Protein AF-A0A820EVM4-F1 (afdb_monomer_lite)

Sequence (160 aa):
SERPLLLQNISTSKRHYISSRLSDELIILIDCIIGISLFACIFFLIYHFRNEKSLQQTLLATRILTTRGVSNLKNNQLYRSDIDPKIKKLLIEDNCHHFQTEGTISTIISSYYDDQCEFSRENLAVGHLIGKGAFGFVYQGVAMGFNSKEKVTTVAIKTV

Foldseek 3Di:
DPPPPVVVVVVVVVVVVVVVVVVVVVVVVVVVVVVVVVVVVVVVVVVVVVVVVVVVVVVVVVVVCCVVVVVVVVPPPDDDDDDDVVVVVVVPPPPDDDDPDPPPVVVVVVVPDDPVPDADCVQKAWAAWDDADPQATKTWIWGAPPDPVDRIDIDIDGDD

Secondary structure (DSSP, 8-state):
--HHHHHHHHHHHHHHHHHHHHHHHHHHHHHHHHHHHHHHHHHHHHHHHHHHHHHHHHHHHHHHHHHHHHHHHTS-S---S---HHHHHHHHHTS-SS---HHHHHHHHHHT--GGG---GGGEEEEEEEEEETTEEEEEEEEEEEETTEEEEEEEEEE-

InterPro domains:
  IPR011009 Protein kinase-like domain superfamily [SSF56112] (101-160)
  IPR017441 Protein kinase, ATP binding site [PS00107] (130-158)

Structure (mmCIF, N/CA/C/O backbone):
data_AF-A0A820EVM4-F1
#
_entry.id   AF-A0A820EVM4-F1
#
loop_
_atom_site.group_PDB
_atom_site.id
_atom_site.type_symbol
_atom_site.label_atom_id
_atom_site.label_alt_id
_atom_site.label_comp_id
_atom_site.label_asym_id
_atom_site.label_entity_id
_atom_site.label_seq_id
_atom_site.pdbx_PDB_ins_code
_atom_site.Cartn_x
_atom_site.Cartn_y
_atom_site.Cartn_z
_atom_site.occupancy
_atom_site.B_iso_or_equiv
_atom_site.auth_seq_id
_atom_site.auth_comp_id
_atom_site.auth_asym_id
_atom_site.auth_atom_id
_atom_site.pdbx_PDB_model_num
ATOM 1 N N . SER A 1 1 ? 30.226 5.193 -83.219 1.00 58.19 1 SER A N 1
ATOM 2 C CA . SER A 1 1 ? 29.084 5.798 -82.506 1.00 58.19 1 SER A CA 1
ATOM 3 C C . SER A 1 1 ? 28.745 4.932 -81.293 1.00 58.19 1 SER A C 1
ATOM 5 O O . SER A 1 1 ? 27.780 4.190 -81.332 1.00 58.19 1 SER A O 1
ATOM 7 N N . GLU A 1 2 ? 29.581 4.943 -80.244 1.00 55.72 2 GLU A N 1
ATOM 8 C CA . GLU A 1 2 ? 29.465 3.986 -79.112 1.00 55.72 2 GLU A CA 1
ATOM 9 C C . GLU A 1 2 ? 29.545 4.640 -77.718 1.00 55.72 2 GLU A C 1
ATOM 11 O O . GLU A 1 2 ? 29.462 3.968 -76.695 1.00 55.72 2 GLU A O 1
ATOM 16 N N . ARG A 1 3 ? 29.640 5.975 -77.636 1.00 58.78 3 ARG A N 1
ATOM 17 C CA . ARG A 1 3 ? 29.747 6.681 -76.346 1.00 58.78 3 ARG A CA 1
ATOM 18 C C . ARG A 1 3 ? 28.484 6.728 -75.452 1.00 58.78 3 ARG A C 1
ATOM 20 O O . ARG A 1 3 ? 28.683 6.969 -74.263 1.00 58.78 3 ARG A O 1
ATOM 27 N N . PRO A 1 4 ? 27.227 6.508 -75.901 1.00 59.59 4 PRO A N 1
ATOM 28 C CA . PRO A 1 4 ? 26.080 6.646 -74.993 1.00 59.59 4 PRO A CA 1
ATOM 29 C C . PRO A 1 4 ? 25.854 5.441 -74.058 1.00 59.59 4 PRO A C 1
ATOM 31 O O . PRO A 1 4 ? 25.251 5.611 -73.001 1.00 59.59 4 PRO A O 1
ATOM 34 N N . LEU A 1 5 ? 26.371 4.247 -74.377 1.00 57.66 5 LEU A N 1
ATOM 35 C CA . LEU A 1 5 ? 26.103 3.032 -73.587 1.00 57.66 5 LEU A CA 1
ATOM 36 C C . LEU A 1 5 ? 26.920 2.942 -72.284 1.00 57.66 5 LEU A C 1
ATOM 38 O O . LEU A 1 5 ? 26.437 2.410 -71.285 1.00 57.66 5 LEU A O 1
ATOM 42 N N . LEU A 1 6 ? 28.130 3.512 -72.243 1.00 58.38 6 LEU A N 1
ATOM 43 C CA . LEU A 1 6 ? 28.982 3.463 -71.045 1.00 58.38 6 LEU A CA 1
ATOM 44 C C . LEU A 1 6 ? 28.451 4.331 -69.894 1.00 58.38 6 LEU A C 1
ATOM 46 O O . LEU A 1 6 ? 28.531 3.931 -68.734 1.00 58.38 6 LEU A O 1
ATOM 50 N N . LEU A 1 7 ? 27.858 5.491 -70.193 1.00 59.50 7 LEU A N 1
ATOM 51 C CA . LEU A 1 7 ? 27.308 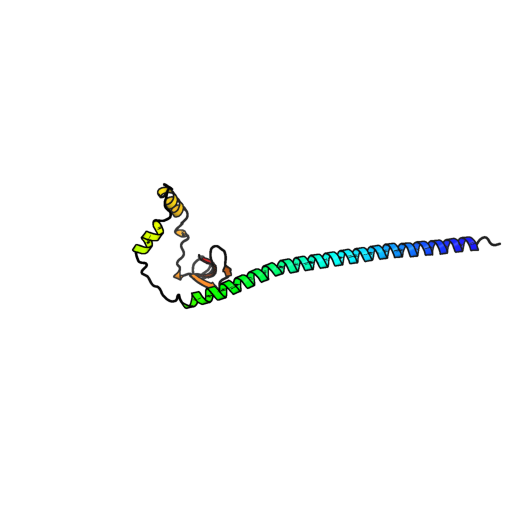6.380 -69.161 1.00 59.50 7 LEU A CA 1
ATOM 52 C C . LEU A 1 7 ? 26.042 5.807 -68.509 1.00 59.50 7 LEU A C 1
ATOM 54 O O . LEU A 1 7 ? 25.814 6.016 -67.315 1.00 59.50 7 LEU A O 1
ATOM 58 N N . GLN A 1 8 ? 25.251 5.035 -69.258 1.00 61.38 8 GLN A N 1
ATOM 59 C CA . GLN A 1 8 ? 24.043 4.401 -68.732 1.00 61.38 8 GLN A CA 1
ATOM 60 C C . GLN A 1 8 ? 24.376 3.273 -67.739 1.00 61.38 8 GLN A C 1
ATOM 62 O O . GLN A 1 8 ? 23.743 3.187 -66.686 1.00 61.38 8 GLN A O 1
ATOM 67 N N . ASN A 1 9 ? 25.430 2.491 -67.998 1.00 61.31 9 ASN A N 1
ATOM 68 C CA . ASN A 1 9 ? 25.872 1.407 -67.108 1.00 61.31 9 ASN A CA 1
ATOM 69 C C . ASN A 1 9 ? 26.503 1.903 -65.793 1.00 61.31 9 ASN A C 1
ATOM 71 O O . ASN A 1 9 ? 26.368 1.262 -64.751 1.00 61.31 9 ASN A O 1
ATOM 75 N N . ILE A 1 10 ? 27.147 3.074 -65.796 1.00 64.50 10 ILE A N 1
ATOM 76 C CA . ILE A 1 10 ? 27.703 3.670 -64.568 1.00 64.50 10 ILE A CA 1
ATOM 77 C C . ILE A 1 10 ? 26.575 4.188 -63.656 1.00 64.50 10 ILE A C 1
ATOM 79 O O . ILE A 1 10 ? 26.655 4.077 -62.430 1.00 64.50 10 ILE A O 1
ATOM 83 N N . SER A 1 11 ? 25.491 4.712 -64.242 1.00 65.62 11 SER A N 1
ATOM 84 C CA . SER A 1 11 ? 24.327 5.203 -63.492 1.00 65.62 11 SER A CA 1
ATOM 85 C C . SER A 1 11 ? 23.582 4.079 -62.764 1.00 65.62 11 SER A C 1
ATOM 87 O O . SER A 1 11 ? 23.204 4.238 -61.600 1.00 65.62 11 SER A O 1
ATOM 89 N N . THR A 1 12 ? 23.401 2.928 -63.417 1.00 69.25 12 THR A N 1
ATOM 90 C CA . THR A 1 12 ? 22.705 1.774 -62.830 1.00 69.25 12 THR A CA 1
ATOM 91 C C . THR A 1 12 ? 23.538 1.102 -61.740 1.00 69.25 12 THR A C 1
ATOM 93 O O . THR A 1 12 ? 23.005 0.812 -60.669 1.00 69.25 12 THR A O 1
ATOM 96 N N . SER A 1 13 ? 24.852 0.956 -61.942 1.00 68.56 13 SER A N 1
ATOM 97 C CA . SER A 1 13 ? 25.765 0.397 -60.933 1.00 68.56 13 SER A CA 1
ATOM 98 C C . SER A 1 13 ? 25.804 1.238 -59.647 1.00 68.56 13 SER A C 1
ATOM 100 O O . SER A 1 13 ? 25.700 0.703 -58.541 1.00 68.56 13 SER A O 1
ATOM 102 N N . LYS A 1 14 ? 25.846 2.573 -59.771 1.00 69.06 14 LYS A N 1
ATOM 103 C CA . LYS A 1 14 ? 25.887 3.474 -58.609 1.00 69.06 14 LYS A CA 1
ATOM 104 C C . LYS A 1 14 ? 24.586 3.455 -57.799 1.00 69.06 14 LYS A C 1
ATOM 106 O O . LYS A 1 14 ? 24.641 3.519 -56.574 1.00 69.06 14 LYS A O 1
ATOM 111 N N . ARG A 1 15 ? 23.422 3.318 -58.450 1.00 65.94 15 ARG A N 1
ATOM 112 C CA . ARG A 1 15 ? 22.138 3.144 -57.740 1.00 65.94 15 ARG A CA 1
ATOM 113 C C . ARG A 1 15 ? 22.070 1.814 -56.999 1.00 65.94 15 ARG A C 1
ATOM 115 O O . ARG A 1 15 ? 21.591 1.787 -55.870 1.00 65.94 15 ARG A O 1
ATOM 122 N N . HIS A 1 16 ? 22.583 0.743 -57.602 1.00 66.75 16 HIS A N 1
ATOM 123 C CA . HIS A 1 16 ? 22.562 -0.578 -56.980 1.00 66.75 16 HIS A CA 1
ATOM 124 C C . HIS A 1 16 ? 23.426 -0.632 -55.710 1.00 66.75 16 HIS A C 1
ATOM 126 O O . HIS A 1 16 ? 23.007 -1.218 -54.716 1.00 66.75 16 HIS A O 1
ATOM 132 N N . TYR A 1 17 ? 24.577 0.053 -55.715 1.00 70.38 17 TYR A N 1
ATOM 133 C CA . TYR A 1 17 ? 25.470 0.164 -54.556 1.00 70.38 17 TYR A CA 1
ATOM 134 C C . TYR A 1 17 ? 24.891 1.019 -53.415 1.00 70.38 17 TYR A C 1
ATOM 136 O O . TYR A 1 17 ? 25.050 0.696 -52.240 1.00 70.38 17 TYR A O 1
ATOM 144 N N . ILE A 1 18 ? 24.196 2.114 -53.742 1.00 71.88 18 ILE A N 1
ATOM 145 C CA . ILE A 1 18 ? 23.553 2.962 -52.724 1.00 71.88 18 ILE A CA 1
ATOM 146 C C . ILE A 1 18 ? 22.376 2.221 -52.078 1.00 71.88 18 ILE A C 1
ATOM 148 O O . ILE A 1 18 ? 22.205 2.298 -50.865 1.00 71.88 18 ILE A O 1
ATOM 152 N N . SER A 1 19 ? 21.605 1.464 -52.865 1.00 72.19 19 SER A N 1
ATOM 153 C CA . SER A 1 19 ? 20.476 0.684 -52.351 1.00 72.19 19 SER A CA 1
ATOM 154 C C . SER A 1 19 ? 20.912 -0.424 -51.393 1.00 72.19 19 SER A C 1
ATOM 156 O O . SER A 1 19 ? 20.253 -0.617 -50.377 1.00 72.19 19 SER A O 1
ATOM 158 N N . SER A 1 20 ? 22.008 -1.134 -51.687 1.00 75.81 20 SER A N 1
ATOM 159 C CA . SER A 1 20 ? 22.518 -2.195 -50.807 1.00 75.81 20 SER A CA 1
ATOM 160 C C . SER A 1 20 ? 23.133 -1.638 -49.523 1.00 75.81 20 SER A C 1
ATOM 162 O O . SER A 1 20 ? 22.979 -2.211 -48.455 1.00 75.81 20 SER A O 1
ATOM 164 N N . ARG A 1 21 ? 23.784 -0.473 -49.591 1.00 80.50 21 ARG A N 1
ATOM 165 C CA . ARG A 1 21 ? 24.348 0.152 -48.390 1.00 80.50 21 ARG A CA 1
ATOM 166 C C . ARG A 1 21 ? 23.267 0.690 -47.448 1.00 80.50 21 ARG A C 1
ATOM 168 O O . ARG A 1 21 ? 23.451 0.669 -46.238 1.00 80.50 21 ARG A O 1
ATOM 175 N N . LEU A 1 22 ? 22.139 1.155 -47.994 1.00 79.44 22 LEU A N 1
ATOM 176 C CA . LEU A 1 22 ? 21.017 1.631 -47.183 1.00 79.44 22 LEU A CA 1
ATOM 177 C C . LEU A 1 22 ? 20.313 0.486 -46.436 1.00 79.44 22 LEU A C 1
ATOM 179 O O . LEU A 1 22 ? 19.812 0.706 -45.336 1.00 79.44 22 LEU A O 1
ATOM 183 N N . SER A 1 23 ? 20.272 -0.722 -47.015 1.00 86.88 23 SER A N 1
ATOM 184 C CA . SER A 1 23 ? 19.684 -1.888 -46.346 1.00 86.88 23 SER A CA 1
ATOM 185 C C . SER A 1 23 ? 20.519 -2.362 -45.162 1.00 86.88 23 SER A C 1
ATOM 187 O O . SER A 1 23 ? 19.942 -2.721 -44.141 1.00 86.88 23 SER A O 1
ATOM 189 N N . ASP A 1 24 ? 21.847 -2.306 -45.254 1.00 89.81 24 ASP A N 1
ATOM 190 C CA . ASP A 1 24 ? 22.727 -2.799 -44.186 1.00 89.81 24 ASP A CA 1
ATOM 191 C C . ASP A 1 24 ? 22.642 -1.919 -42.926 1.00 89.81 24 ASP A C 1
ATOM 193 O O . ASP A 1 24 ? 22.486 -2.428 -41.818 1.00 89.81 24 ASP A O 1
ATOM 197 N N . GLU A 1 25 ? 22.643 -0.592 -43.090 1.00 92.75 25 GLU A N 1
ATOM 198 C CA . GLU A 1 25 ? 22.471 0.359 -41.978 1.00 92.75 25 GLU A CA 1
ATOM 199 C C . GLU A 1 25 ? 21.089 0.220 -41.313 1.00 92.75 25 GLU A C 1
ATOM 201 O O . GLU A 1 25 ? 20.956 0.328 -40.092 1.00 92.75 25 GLU A O 1
ATOM 206 N N . LEU A 1 26 ? 20.048 -0.062 -42.107 1.00 92.94 26 LEU A N 1
ATOM 207 C CA . LEU A 1 26 ? 18.698 -0.292 -41.592 1.00 92.94 26 LEU A CA 1
ATOM 208 C C . LEU A 1 26 ? 18.625 -1.585 -40.769 1.00 92.94 26 LEU A C 1
ATOM 210 O O . LEU A 1 26 ? 17.991 -1.596 -39.715 1.00 92.94 26 LEU A O 1
ATOM 214 N N . ILE A 1 27 ? 19.279 -2.656 -41.228 1.00 93.75 27 ILE A N 1
ATOM 215 C CA . ILE A 1 27 ? 19.343 -3.932 -40.503 1.00 93.75 27 ILE A CA 1
ATOM 216 C C . ILE A 1 27 ? 20.035 -3.729 -39.152 1.00 93.75 27 ILE A C 1
ATOM 218 O O . ILE A 1 27 ? 19.481 -4.114 -38.124 1.00 93.75 27 ILE A O 1
ATOM 222 N N . ILE A 1 28 ? 21.175 -3.028 -39.130 1.00 95.38 28 ILE A N 1
ATOM 223 C CA . ILE A 1 28 ? 21.899 -2.717 -37.888 1.00 95.38 28 ILE A CA 1
ATOM 224 C C . ILE A 1 28 ? 21.015 -1.919 -36.918 1.00 95.38 28 ILE A C 1
ATOM 226 O O . ILE A 1 28 ? 20.983 -2.208 -35.719 1.00 95.38 28 ILE A O 1
ATOM 230 N N . LEU A 1 29 ? 20.268 -0.929 -37.417 1.00 96.00 29 LEU A N 1
ATOM 231 C CA . LEU A 1 29 ? 19.360 -0.131 -36.591 1.00 96.00 29 LEU A CA 1
ATOM 232 C C . LEU A 1 29 ? 18.225 -0.976 -35.992 1.00 96.00 29 LEU A C 1
ATOM 234 O O . LEU A 1 29 ? 17.912 -0.830 -34.808 1.00 96.00 29 LEU A O 1
ATOM 238 N N . ILE A 1 30 ? 17.619 -1.860 -36.788 1.00 96.00 30 ILE A N 1
ATOM 239 C CA . ILE A 1 30 ? 16.553 -2.764 -36.333 1.00 96.00 30 ILE A CA 1
ATOM 240 C C . ILE A 1 30 ? 17.085 -3.698 -35.242 1.00 96.00 30 ILE A C 1
ATOM 242 O O . ILE A 1 30 ? 16.460 -3.812 -34.185 1.00 96.00 30 ILE A O 1
ATOM 246 N N . ASP A 1 31 ? 18.263 -4.286 -35.445 1.00 96.44 31 ASP A N 1
ATOM 247 C CA . ASP A 1 31 ? 18.898 -5.164 -34.459 1.00 96.44 31 ASP A CA 1
ATOM 248 C C . ASP A 1 31 ? 19.204 -4.422 -33.148 1.00 96.44 31 ASP A C 1
ATOM 250 O O . ASP A 1 31 ? 18.985 -4.960 -32.058 1.00 96.44 31 ASP A O 1
ATOM 254 N N . CYS A 1 32 ? 19.612 -3.149 -33.220 1.00 97.88 32 CYS A N 1
ATOM 255 C CA . CYS A 1 32 ? 19.816 -2.312 -32.035 1.00 97.88 32 CYS A CA 1
ATOM 256 C C . CYS A 1 32 ? 18.511 -2.062 -31.265 1.00 97.88 32 CYS A C 1
ATOM 258 O O . CYS A 1 32 ? 18.486 -2.163 -30.037 1.00 97.88 32 CYS A O 1
ATOM 260 N N . ILE A 1 33 ? 17.414 -1.761 -31.966 1.00 97.38 33 ILE A N 1
ATOM 261 C CA . ILE A 1 33 ? 16.104 -1.519 -31.341 1.00 97.38 33 ILE A CA 1
ATOM 262 C C . ILE A 1 33 ? 15.582 -2.791 -30.665 1.00 97.38 33 ILE A C 1
ATOM 264 O O . ILE A 1 33 ? 15.092 -2.733 -29.531 1.00 97.38 33 ILE A O 1
ATOM 268 N N . ILE A 1 34 ? 15.716 -3.943 -31.329 1.00 97.62 34 ILE A N 1
ATOM 269 C CA . ILE A 1 34 ? 15.334 -5.245 -30.770 1.00 97.62 34 ILE A CA 1
ATOM 270 C C . ILE A 1 34 ? 16.185 -5.550 -29.533 1.00 97.62 34 ILE A C 1
ATOM 272 O O . ILE A 1 34 ? 15.637 -5.911 -28.491 1.00 97.62 34 ILE A O 1
ATOM 276 N N . GLY A 1 35 ? 17.502 -5.333 -29.606 1.00 97.31 35 GLY A N 1
ATOM 277 C CA . GLY A 1 35 ? 18.418 -5.539 -28.484 1.00 97.31 35 GLY A CA 1
ATOM 278 C C . GLY A 1 35 ? 18.067 -4.693 -27.256 1.00 97.31 35 GLY A C 1
ATOM 279 O O . GLY A 1 35 ? 17.959 -5.226 -26.150 1.00 97.31 35 GLY A O 1
ATOM 280 N N . ILE A 1 36 ? 17.815 -3.393 -27.441 1.00 97.88 36 ILE A N 1
ATOM 281 C CA . ILE A 1 36 ? 17.420 -2.481 -26.352 1.00 97.88 36 ILE A CA 1
ATOM 282 C C . ILE A 1 36 ? 16.066 -2.892 -25.759 1.00 97.88 36 ILE A C 1
ATOM 284 O O . ILE A 1 36 ? 15.909 -2.909 -24.536 1.00 97.88 36 ILE A O 1
ATOM 288 N N . SER A 1 37 ? 15.104 -3.265 -26.606 1.00 97.62 37 SER A N 1
ATOM 289 C CA . SER A 1 37 ? 13.772 -3.692 -26.164 1.00 97.62 37 SER A CA 1
ATOM 290 C C . SER A 1 37 ? 13.840 -4.971 -25.326 1.00 97.62 37 SER A C 1
ATOM 292 O O . SER A 1 37 ? 13.255 -5.034 -24.245 1.00 97.62 37 SER A O 1
ATOM 294 N N . LEU A 1 38 ? 14.616 -5.968 -25.765 1.00 97.56 38 LEU A N 1
ATOM 295 C CA . LEU A 1 38 ? 14.838 -7.205 -25.010 1.00 97.56 38 LEU A CA 1
ATOM 296 C C . LEU A 1 38 ? 15.539 -6.938 -23.675 1.00 97.56 38 LEU A C 1
ATOM 298 O O . LEU A 1 38 ? 15.136 -7.488 -22.649 1.00 97.56 38 LEU A O 1
ATOM 302 N N . PHE A 1 39 ? 16.546 -6.062 -23.664 1.00 97.88 39 PHE A N 1
ATOM 303 C CA . PHE A 1 39 ? 17.245 -5.683 -22.439 1.00 97.88 39 PHE A CA 1
ATOM 304 C C . PHE A 1 39 ? 16.304 -5.009 -21.429 1.00 97.88 39 PHE A C 1
ATOM 306 O O . PHE A 1 39 ? 16.290 -5.378 -20.252 1.00 97.88 39 PHE A O 1
ATOM 313 N N . ALA A 1 40 ? 15.464 -4.077 -21.887 1.00 97.38 40 ALA A N 1
ATOM 314 C CA . ALA A 1 40 ? 14.463 -3.423 -21.051 1.00 97.38 40 ALA A CA 1
ATOM 315 C C . ALA A 1 40 ? 13.430 -4.423 -20.501 1.00 97.38 40 ALA A C 1
ATOM 317 O O . ALA A 1 40 ? 13.112 -4.380 -19.311 1.00 97.38 40 ALA A O 1
ATOM 318 N N . CYS A 1 41 ? 12.958 -5.368 -21.324 1.00 97.81 41 CYS A N 1
ATOM 319 C CA . CYS A 1 41 ? 12.062 -6.437 -20.881 1.00 97.81 41 CYS A CA 1
ATOM 320 C C . CYS A 1 41 ? 12.701 -7.310 -19.792 1.00 97.81 41 CYS A C 1
ATOM 322 O O . CYS A 1 41 ? 12.068 -7.564 -18.769 1.00 97.81 41 CYS A O 1
ATOM 324 N N . ILE A 1 42 ? 13.958 -7.730 -19.963 1.00 97.44 42 ILE A N 1
ATOM 325 C CA . ILE A 1 42 ? 14.681 -8.519 -18.952 1.00 97.44 42 ILE A CA 1
ATOM 326 C C . ILE A 1 42 ? 14.824 -7.724 -17.651 1.00 97.44 42 ILE A C 1
ATOM 328 O O . ILE A 1 42 ? 14.555 -8.257 -16.573 1.00 97.44 42 ILE A O 1
ATOM 332 N N . PHE A 1 43 ? 15.197 -6.444 -17.732 1.00 97.12 43 PHE A N 1
ATOM 333 C CA . PHE A 1 43 ? 15.317 -5.587 -16.553 1.00 97.12 43 PHE A CA 1
ATOM 334 C C . PHE A 1 43 ? 13.981 -5.444 -15.815 1.00 97.12 43 PHE A C 1
ATOM 336 O O . PHE A 1 43 ? 13.938 -5.570 -14.590 1.00 97.12 43 PHE A O 1
ATOM 343 N N . PHE A 1 44 ? 12.881 -5.252 -16.548 1.00 96.62 44 PHE A N 1
ATOM 344 C CA . PHE A 1 44 ? 11.539 -5.167 -15.977 1.00 96.62 44 PHE A CA 1
ATOM 345 C C . PHE A 1 44 ? 11.114 -6.477 -15.303 1.00 96.62 44 PHE A C 1
ATOM 347 O O . PHE A 1 44 ? 10.597 -6.451 -14.188 1.00 96.62 44 PHE A O 1
ATOM 354 N N . LEU A 1 45 ? 11.397 -7.628 -15.923 1.00 95.75 45 LEU A N 1
ATOM 355 C CA . LEU A 1 45 ? 11.137 -8.942 -15.327 1.00 95.75 45 LEU A CA 1
ATOM 356 C C . LEU A 1 45 ? 11.941 -9.150 -14.039 1.00 95.75 45 LEU A C 1
ATOM 358 O O . LEU A 1 45 ? 11.385 -9.597 -13.037 1.00 95.75 45 LEU A O 1
ATOM 362 N N . ILE A 1 46 ? 13.227 -8.783 -14.025 1.00 94.88 46 ILE A N 1
ATOM 363 C CA . ILE A 1 46 ? 14.064 -8.855 -12.818 1.00 94.88 46 ILE A CA 1
ATOM 364 C C . ILE A 1 46 ? 13.517 -7.924 -11.733 1.00 94.88 46 ILE A C 1
ATOM 366 O O . ILE A 1 46 ? 13.417 -8.330 -10.575 1.00 94.88 46 ILE A O 1
ATOM 370 N N . TYR A 1 47 ? 13.151 -6.691 -12.086 1.00 94.69 47 TYR A N 1
ATOM 371 C CA . TYR A 1 47 ? 12.575 -5.725 -11.154 1.00 94.69 47 TYR A CA 1
ATOM 372 C C . TYR A 1 47 ? 11.272 -6.251 -10.538 1.00 94.69 47 TYR A C 1
ATOM 374 O O . TYR A 1 47 ? 11.132 -6.269 -9.313 1.00 94.69 47 TYR A O 1
ATOM 382 N N . HIS A 1 48 ? 10.365 -6.769 -11.369 1.00 87.88 48 HIS A N 1
ATOM 383 C CA . HIS A 1 48 ? 9.109 -7.369 -10.926 1.00 87.88 48 HIS A CA 1
ATOM 384 C C . HIS A 1 48 ? 9.351 -8.570 -10.003 1.00 87.88 48 HIS A C 1
ATOM 386 O O . HIS A 1 48 ? 8.788 -8.648 -8.912 1.00 87.88 48 HIS A O 1
ATOM 392 N N . PHE A 1 49 ? 10.255 -9.473 -10.388 1.00 84.06 49 PHE A N 1
ATOM 393 C CA . PHE A 1 49 ? 10.571 -10.667 -9.604 1.00 84.06 49 PHE A CA 1
ATOM 394 C C . PHE A 1 49 ? 11.233 -10.334 -8.259 1.00 84.06 49 PHE A C 1
ATOM 396 O O . PHE A 1 49 ? 10.995 -11.002 -7.250 1.00 84.06 49 PHE A O 1
ATOM 403 N N . ARG A 1 50 ? 12.054 -9.277 -8.206 1.00 83.31 50 ARG A N 1
ATOM 404 C CA . ARG A 1 50 ? 12.609 -8.764 -6.944 1.00 83.31 50 ARG A CA 1
ATOM 405 C C . ARG A 1 50 ? 11.521 -8.177 -6.048 1.00 83.31 50 ARG A C 1
ATOM 407 O O . ARG A 1 50 ? 11.571 -8.408 -4.842 1.00 83.31 50 ARG A O 1
ATOM 414 N N . ASN A 1 51 ? 10.547 -7.473 -6.622 1.00 76.44 51 ASN A N 1
ATOM 415 C CA . ASN A 1 51 ? 9.432 -6.901 -5.871 1.00 76.44 51 ASN A CA 1
ATOM 416 C C . ASN A 1 51 ? 8.521 -7.995 -5.275 1.00 76.44 51 ASN A C 1
ATOM 418 O O . ASN A 1 51 ? 8.182 -7.946 -4.094 1.00 76.44 51 ASN A O 1
ATOM 422 N N . GLU A 1 52 ? 8.211 -9.052 -6.035 1.00 72.44 52 GLU A N 1
ATOM 423 C CA . GLU A 1 52 ? 7.390 -10.174 -5.546 1.00 72.44 52 GLU A CA 1
ATOM 424 C C . GLU A 1 52 ? 8.048 -10.977 -4.415 1.00 72.44 52 GLU A C 1
ATOM 426 O O . GLU A 1 52 ? 7.362 -11.442 -3.498 1.00 72.44 52 GLU A O 1
ATOM 431 N N . LYS A 1 53 ? 9.381 -11.113 -4.412 1.00 61.75 53 LYS A N 1
ATOM 432 C CA . LYS A 1 53 ? 10.092 -11.796 -3.316 1.00 61.75 53 LYS A CA 1
ATOM 433 C C . LYS A 1 53 ? 9.902 -11.105 -1.963 1.00 61.75 53 LYS A C 1
ATOM 435 O O . LYS A 1 53 ? 9.865 -11.798 -0.944 1.00 61.75 53 LYS A O 1
ATOM 440 N N . SER A 1 54 ? 9.699 -9.785 -1.941 1.00 56.66 54 SER A N 1
ATOM 441 C CA . SER A 1 54 ? 9.386 -9.057 -0.704 1.00 56.66 54 SER A CA 1
ATOM 442 C C . SER A 1 54 ? 7.994 -9.403 -0.154 1.00 56.66 54 SER A C 1
ATOM 444 O O . SER A 1 54 ? 7.772 -9.347 1.058 1.00 56.66 54 SER A O 1
ATOM 446 N N . LEU A 1 55 ? 7.062 -9.817 -1.018 1.00 52.72 55 LEU A N 1
ATOM 447 C CA . LEU A 1 55 ? 5.703 -10.198 -0.629 1.00 52.72 55 LEU A CA 1
ATOM 448 C C . LEU A 1 55 ? 5.651 -11.634 -0.074 1.00 52.72 55 LEU A C 1
ATOM 450 O O . LEU A 1 55 ? 4.994 -11.893 0.935 1.00 52.72 55 LEU A O 1
ATOM 454 N N . GLN A 1 56 ? 6.402 -12.562 -0.677 1.00 52.16 56 GLN A N 1
ATOM 455 C CA . GLN A 1 56 ? 6.451 -13.975 -0.264 1.00 52.16 56 GLN A CA 1
ATOM 456 C C . GLN A 1 56 ? 7.152 -14.181 1.093 1.00 52.16 56 GLN A C 1
ATOM 458 O O . GLN A 1 56 ? 6.688 -14.977 1.912 1.00 52.16 56 GLN A O 1
ATOM 463 N N . GLN A 1 57 ? 8.227 -13.433 1.381 1.00 53.78 57 GLN A N 1
ATOM 464 C CA . GLN A 1 57 ? 8.895 -13.489 2.692 1.00 53.78 57 GLN A CA 1
ATOM 465 C C . GLN A 1 57 ? 7.990 -12.959 3.817 1.00 53.78 57 GLN A C 1
ATOM 467 O O . GLN A 1 57 ? 7.936 -13.547 4.899 1.00 53.78 57 GLN A O 1
ATOM 472 N N . THR A 1 58 ? 7.194 -11.926 3.529 1.00 51.38 58 THR A N 1
ATOM 473 C CA . THR A 1 58 ? 6.183 -11.385 4.451 1.00 51.38 58 THR A CA 1
ATOM 474 C C . THR A 1 58 ? 5.046 -12.386 4.705 1.00 51.38 58 THR A C 1
ATOM 476 O O . THR A 1 58 ? 4.616 -12.560 5.845 1.00 51.38 58 THR A O 1
ATOM 479 N N . LEU A 1 59 ? 4.593 -13.119 3.682 1.00 53.47 59 LEU A N 1
ATOM 480 C CA . LEU A 1 59 ? 3.540 -14.141 3.799 1.00 53.47 59 LEU A CA 1
ATOM 481 C C . LEU A 1 59 ? 3.979 -15.392 4.580 1.00 53.47 59 LEU A C 1
ATOM 483 O O . LEU A 1 59 ? 3.206 -15.910 5.389 1.00 53.47 59 LEU A O 1
ATOM 487 N N . LEU A 1 60 ? 5.215 -15.867 4.392 1.00 52.34 60 LEU A N 1
ATOM 488 C CA . LEU A 1 60 ? 5.753 -17.011 5.143 1.00 52.34 60 LEU A CA 1
ATOM 489 C C . LEU A 1 60 ? 6.044 -16.660 6.609 1.00 52.34 60 LEU A C 1
ATOM 491 O O . LEU A 1 60 ? 5.698 -17.444 7.495 1.00 52.34 60 LEU A O 1
ATOM 495 N N . ALA A 1 61 ? 6.581 -15.466 6.885 1.00 53.16 61 ALA A N 1
ATOM 496 C CA . ALA A 1 61 ? 6.722 -14.965 8.254 1.00 53.16 61 ALA A CA 1
ATOM 497 C C . ALA A 1 61 ? 5.351 -14.806 8.939 1.00 53.16 61 ALA A C 1
ATOM 499 O O . ALA A 1 61 ? 5.180 -15.209 10.091 1.00 53.16 61 ALA A O 1
ATOM 500 N N . THR A 1 62 ? 4.342 -14.324 8.202 1.00 50.62 62 THR A N 1
ATOM 501 C CA . THR A 1 62 ? 2.955 -14.233 8.684 1.00 50.62 62 THR A CA 1
ATOM 502 C C . THR A 1 62 ? 2.382 -15.616 9.005 1.00 50.62 62 THR A C 1
ATOM 504 O O . THR A 1 62 ? 1.789 -15.783 10.067 1.00 50.62 62 THR A O 1
ATOM 507 N N . ARG A 1 63 ? 2.615 -16.642 8.170 1.00 41.69 63 ARG A N 1
ATOM 508 C CA . ARG A 1 63 ? 2.143 -18.014 8.441 1.00 41.69 63 ARG A CA 1
ATOM 509 C C . ARG A 1 63 ? 2.782 -18.635 9.687 1.00 41.69 63 ARG A C 1
ATOM 511 O O . ARG A 1 63 ? 2.055 -19.205 10.498 1.00 41.69 63 ARG A O 1
ATOM 518 N N . ILE A 1 64 ? 4.095 -18.482 9.878 1.00 50.94 64 ILE A N 1
ATOM 519 C CA . ILE A 1 64 ? 4.820 -19.016 11.049 1.00 50.94 64 ILE A CA 1
ATOM 520 C C . ILE A 1 64 ? 4.397 -18.303 12.347 1.00 50.94 64 ILE A C 1
ATOM 522 O O . ILE A 1 64 ? 4.261 -18.946 13.390 1.00 50.94 64 ILE A O 1
ATOM 526 N N . LEU A 1 65 ? 4.122 -16.993 12.292 1.00 47.31 65 LEU A N 1
ATOM 527 C CA . LEU A 1 65 ? 3.592 -16.239 13.434 1.00 47.31 65 LEU A CA 1
ATOM 528 C C . LEU A 1 65 ? 2.122 -16.570 13.721 1.00 47.31 65 LEU A C 1
ATOM 530 O O . LEU A 1 65 ? 1.736 -16.630 14.885 1.00 47.31 65 LEU A O 1
ATOM 534 N N . THR A 1 66 ? 1.303 -16.855 12.702 1.00 46.09 66 THR A N 1
ATOM 535 C CA . THR A 1 66 ? -0.087 -17.286 12.923 1.00 46.09 66 THR A CA 1
ATOM 536 C C . THR A 1 66 ? -0.186 -18.692 13.506 1.00 46.09 66 THR A C 1
ATOM 538 O O . THR A 1 66 ? -1.007 -18.900 14.388 1.00 46.09 66 THR A O 1
ATOM 541 N N . THR A 1 67 ? 0.652 -19.657 13.117 1.00 42.81 67 THR A N 1
ATOM 542 C CA . THR A 1 67 ? 0.577 -21.007 13.706 1.00 42.81 67 THR A CA 1
ATOM 543 C C . THR A 1 67 ? 1.119 -21.055 15.135 1.00 42.81 67 THR A C 1
ATOM 545 O O . THR A 1 67 ? 0.523 -21.735 15.965 1.00 42.81 67 THR A O 1
ATOM 548 N N . ARG A 1 68 ? 2.160 -20.273 15.469 1.00 40.09 68 ARG A N 1
ATOM 549 C CA . ARG A 1 68 ? 2.622 -20.111 16.865 1.00 40.09 68 ARG A CA 1
ATOM 550 C C . ARG A 1 68 ? 1.708 -19.216 17.715 1.00 40.09 68 ARG A C 1
ATOM 552 O O . ARG A 1 68 ? 1.578 -19.447 18.915 1.00 40.09 68 ARG A O 1
ATOM 559 N N . GLY A 1 69 ? 1.045 -18.227 17.113 1.00 39.03 69 GLY A N 1
ATOM 560 C CA . GLY A 1 69 ? 0.085 -17.346 17.789 1.00 39.03 69 GLY A CA 1
ATOM 561 C C . GLY A 1 69 ? -1.278 -17.999 18.045 1.00 39.03 69 GLY A C 1
ATOM 562 O O . GLY A 1 69 ? -1.890 -17.751 19.079 1.00 39.03 69 GLY A O 1
ATOM 563 N N . VAL A 1 70 ? -1.738 -18.892 17.162 1.00 39.25 70 VAL A N 1
ATOM 564 C CA . VAL A 1 70 ? -3.019 -19.608 17.319 1.00 39.25 70 VAL A CA 1
ATOM 565 C C . VAL A 1 70 ? -2.945 -20.688 18.406 1.00 39.25 70 VAL A C 1
ATOM 567 O O . VAL A 1 70 ? -3.943 -20.925 19.084 1.00 39.25 70 VAL A O 1
ATOM 570 N N . SER A 1 71 ? -1.772 -21.276 18.665 1.00 36.78 71 SER A N 1
ATOM 571 C CA . SER A 1 71 ? -1.575 -22.156 19.828 1.00 36.78 71 SER A CA 1
ATOM 572 C C . SER A 1 71 ? -1.593 -21.415 21.173 1.00 36.78 71 SER A C 1
ATOM 574 O O . SER A 1 71 ? -1.885 -22.041 22.184 1.00 36.78 71 SER A O 1
ATOM 576 N N . ASN A 1 72 ? -1.357 -20.095 21.192 1.00 37.44 72 ASN A N 1
ATOM 577 C CA . ASN A 1 72 ? -1.441 -19.273 22.408 1.00 37.44 72 ASN A CA 1
ATOM 578 C C . ASN A 1 72 ? -2.768 -18.508 22.555 1.00 37.44 72 ASN A C 1
ATOM 580 O O . ASN A 1 72 ? -3.100 -18.086 23.658 1.00 37.44 72 ASN A O 1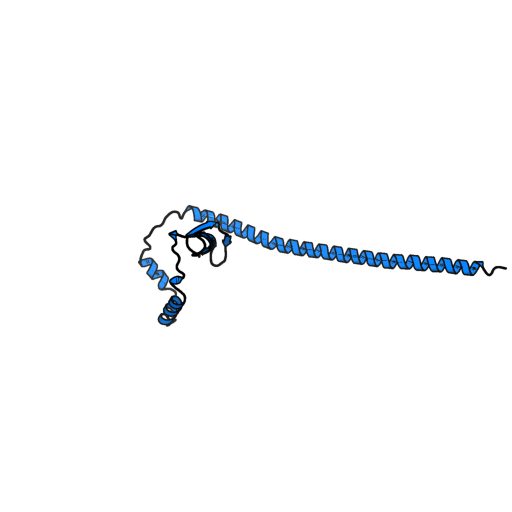
ATOM 584 N N . LEU A 1 73 ? -3.569 -18.365 21.491 1.00 44.09 73 LEU A N 1
ATOM 585 C CA . LEU A 1 73 ? -4.871 -17.688 21.578 1.00 44.09 73 LEU A CA 1
ATOM 586 C C . LEU A 1 73 ? -6.003 -18.578 22.114 1.00 44.09 73 LEU A C 1
ATOM 588 O O . LEU A 1 73 ? -7.042 -18.057 22.509 1.00 44.09 73 LEU A O 1
ATOM 592 N N . LYS A 1 74 ? -5.823 -19.905 22.152 1.00 37.34 74 LYS A N 1
ATOM 593 C CA . LYS A 1 74 ? -6.827 -20.816 22.728 1.00 37.34 74 LYS A CA 1
ATOM 594 C C . LYS A 1 74 ? -6.824 -20.870 24.261 1.00 37.34 74 LYS A C 1
ATOM 596 O O . LYS A 1 74 ? -7.775 -21.405 24.815 1.00 37.34 74 LYS A O 1
ATOM 601 N N . ASN A 1 75 ? -5.831 -20.275 24.933 1.00 40.72 75 ASN A N 1
ATOM 602 C CA . ASN A 1 75 ? -5.700 -20.355 26.394 1.00 40.72 75 ASN A CA 1
ATOM 603 C C . ASN A 1 75 ? -5.963 -19.044 27.156 1.00 40.72 75 ASN A C 1
ATOM 605 O O . ASN A 1 75 ? -6.004 -19.086 28.378 1.00 40.72 75 ASN A O 1
ATOM 609 N N . ASN A 1 76 ? -6.207 -17.908 26.491 1.00 40.44 76 ASN A N 1
ATOM 610 C CA . ASN A 1 76 ? -6.436 -16.626 27.181 1.00 40.44 76 ASN A CA 1
ATOM 611 C C . ASN A 1 76 ? -7.880 -16.115 27.066 1.00 40.44 76 ASN A C 1
ATOM 613 O O . ASN A 1 76 ? -8.130 -14.932 26.850 1.00 40.44 76 ASN A O 1
ATOM 617 N N . GLN A 1 77 ? -8.841 -17.012 27.286 1.00 46.31 77 GLN A N 1
AT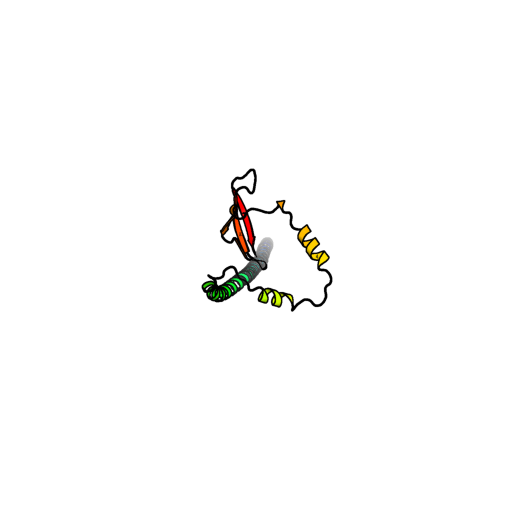OM 618 C CA . GLN A 1 77 ? -10.104 -16.643 27.927 1.00 46.31 77 GLN A CA 1
ATOM 619 C C . GLN A 1 77 ? -10.022 -17.022 29.408 1.00 46.31 77 GLN A C 1
ATOM 621 O O . GLN A 1 77 ? -10.543 -18.057 29.792 1.00 46.31 77 GLN A O 1
ATOM 626 N N . LEU A 1 78 ? -9.322 -16.220 30.213 1.00 45.72 78 LEU A N 1
ATOM 627 C CA . LEU A 1 78 ? -9.524 -16.045 31.660 1.00 45.72 78 LEU A CA 1
ATOM 628 C C . LEU A 1 78 ? -8.363 -15.199 32.201 1.00 45.72 78 LEU A C 1
ATOM 630 O O . LEU A 1 78 ? -7.235 -15.667 32.184 1.00 45.72 78 LEU A O 1
ATOM 634 N N . TYR A 1 79 ? -8.638 -13.978 32.661 1.00 35.75 79 TYR A N 1
ATOM 635 C CA . TYR A 1 79 ? -8.320 -13.461 34.007 1.00 35.75 79 TYR A CA 1
ATOM 636 C C . TYR A 1 79 ? -8.499 -11.933 33.969 1.00 35.75 79 TYR A C 1
ATOM 638 O O . TYR A 1 79 ? -7.804 -11.243 33.232 1.00 35.75 79 TYR A O 1
ATOM 646 N N . ARG A 1 80 ? -9.586 -11.376 34.510 1.00 36.22 80 ARG A N 1
ATOM 647 C CA . ARG A 1 80 ? -9.883 -11.183 35.940 1.00 36.22 80 ARG A CA 1
ATOM 648 C C . ARG A 1 80 ? -8.882 -10.214 36.580 1.00 36.22 80 ARG A C 1
ATOM 650 O O . ARG A 1 80 ? -7.679 -10.447 36.592 1.00 36.22 80 ARG A O 1
ATOM 657 N N . SER A 1 81 ? -9.452 -9.126 37.094 1.00 48.03 81 SER A N 1
ATOM 658 C CA . SER A 1 81 ? -8.976 -8.401 38.268 1.00 48.03 81 SER A CA 1
ATOM 659 C C . SER A 1 81 ? -8.280 -9.339 39.258 1.00 48.03 81 SER A C 1
ATOM 661 O O . SER A 1 81 ? -8.741 -10.467 39.419 1.00 48.03 81 SER A O 1
ATOM 663 N N . ASP A 1 82 ? -7.236 -8.838 39.917 1.00 48.97 82 ASP A N 1
ATOM 664 C CA . ASP A 1 82 ? -6.383 -9.4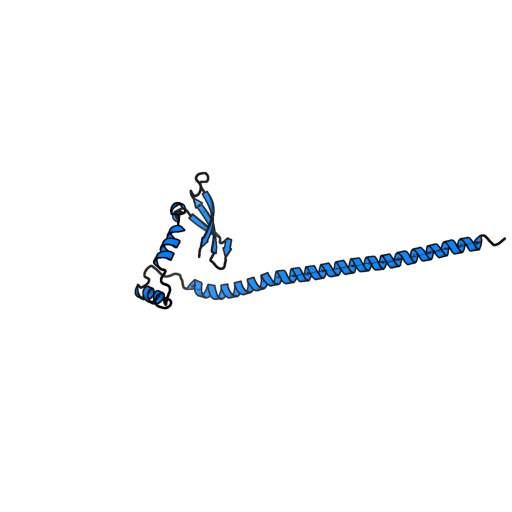92 40.930 1.00 48.97 82 ASP A CA 1
ATOM 665 C C . ASP A 1 82 ? -4.971 -9.805 40.409 1.00 48.97 82 ASP A C 1
ATOM 667 O O . ASP A 1 82 ? -4.536 -10.950 40.314 1.00 48.97 82 ASP A O 1
ATOM 671 N N . ILE A 1 83 ? -4.220 -8.744 40.094 1.00 45.03 83 ILE A N 1
ATOM 672 C CA . ILE A 1 83 ? -2.755 -8.811 40.079 1.00 45.03 83 ILE A CA 1
ATOM 673 C C . ILE A 1 83 ? -2.290 -8.659 41.531 1.00 45.03 83 ILE A C 1
ATOM 675 O O . ILE A 1 83 ? -2.518 -7.621 42.155 1.00 45.03 83 ILE A O 1
ATOM 679 N N . ASP A 1 84 ? -1.648 -9.703 42.054 1.00 51.94 84 ASP A N 1
ATOM 680 C CA . ASP A 1 84 ? -1.061 -9.751 43.394 1.00 51.94 84 ASP A CA 1
ATOM 681 C C . ASP A 1 84 ? -0.062 -8.584 43.597 1.00 51.94 84 ASP A C 1
ATOM 683 O O . ASP A 1 84 ? 0.886 -8.436 42.810 1.00 51.94 84 ASP A O 1
ATOM 687 N N . PRO A 1 85 ? -0.229 -7.743 44.639 1.00 55.44 85 PRO A N 1
ATOM 688 C CA . PRO A 1 85 ? 0.632 -6.588 44.890 1.00 55.44 85 PRO A CA 1
ATOM 689 C C . PRO A 1 85 ? 2.113 -6.943 45.106 1.00 55.44 85 PRO A C 1
ATOM 691 O O . PRO A 1 85 ? 2.966 -6.067 44.952 1.00 55.44 85 PRO A O 1
ATOM 694 N N . LYS A 1 86 ? 2.461 -8.206 45.397 1.00 48.75 86 LYS A N 1
ATOM 695 C CA . LYS A 1 86 ? 3.867 -8.642 45.478 1.00 48.75 86 LYS A CA 1
ATOM 696 C C . LYS A 1 86 ? 4.570 -8.713 44.121 1.00 48.75 86 LYS A C 1
ATOM 698 O O . LYS A 1 86 ? 5.765 -8.435 44.059 1.00 48.75 86 LYS A O 1
ATOM 703 N N . ILE A 1 87 ? 3.856 -9.019 43.035 1.00 46.44 87 ILE A N 1
ATOM 704 C CA . ILE A 1 87 ? 4.454 -9.104 41.688 1.00 46.44 87 ILE A CA 1
ATOM 705 C C . ILE A 1 87 ? 4.758 -7.701 41.144 1.00 46.44 87 ILE A C 1
ATOM 707 O O . ILE A 1 87 ? 5.766 -7.494 40.470 1.00 46.44 87 ILE A O 1
ATOM 711 N N . LYS A 1 88 ? 3.954 -6.699 41.529 1.00 49.00 88 LYS A N 1
ATOM 712 C CA . LYS A 1 88 ? 4.195 -5.289 41.185 1.00 49.00 88 LYS A CA 1
ATOM 713 C C . LYS A 1 88 ? 5.500 -4.749 41.787 1.00 49.00 88 LYS A C 1
ATOM 715 O O . LYS A 1 88 ? 6.094 -3.846 41.211 1.00 49.00 88 LYS A O 1
ATOM 720 N N . LYS A 1 89 ? 5.959 -5.311 42.912 1.00 47.31 89 LYS A N 1
ATOM 721 C CA . LYS A 1 89 ? 7.195 -4.888 43.586 1.00 47.31 89 LYS A CA 1
ATOM 722 C C . LYS A 1 89 ? 8.457 -5.437 42.907 1.00 47.31 89 LYS A C 1
ATOM 724 O O . LYS A 1 89 ? 9.430 -4.711 42.764 1.00 47.31 89 LYS A O 1
ATOM 729 N N . LEU A 1 90 ? 8.404 -6.670 42.401 1.00 46.00 90 LEU A N 1
ATOM 730 C CA . LEU A 1 90 ? 9.539 -7.315 41.724 1.00 46.00 90 LEU A CA 1
ATOM 731 C C . LEU A 1 90 ? 9.807 -6.776 40.310 1.00 46.00 90 LEU A C 1
ATOM 733 O O . LEU A 1 90 ? 10.938 -6.828 39.848 1.00 46.00 90 LEU A O 1
ATOM 737 N N . LEU A 1 91 ? 8.803 -6.215 39.628 1.00 45.22 91 LEU A N 1
ATOM 738 C CA . LEU A 1 91 ? 8.998 -5.595 38.307 1.00 45.22 91 LEU A CA 1
ATOM 739 C C . LEU A 1 91 ? 9.595 -4.176 38.365 1.00 45.22 91 LEU A C 1
ATOM 741 O O . LEU A 1 91 ? 9.957 -3.638 37.323 1.00 45.22 91 LEU A O 1
ATOM 745 N N . ILE A 1 92 ? 9.695 -3.570 39.555 1.00 47.75 92 ILE A N 1
ATOM 746 C CA . ILE A 1 92 ? 10.232 -2.211 39.745 1.00 47.75 92 ILE A CA 1
ATOM 747 C C . ILE A 1 92 ? 11.687 -2.237 40.252 1.00 47.75 92 ILE A C 1
ATOM 749 O O . ILE A 1 92 ? 12.419 -1.275 40.036 1.00 47.75 92 ILE A O 1
ATOM 753 N N . GLU A 1 93 ? 12.146 -3.327 40.875 1.00 45.97 93 GLU A N 1
ATOM 754 C CA . GLU A 1 93 ? 13.433 -3.331 41.593 1.00 45.97 93 GLU A CA 1
ATOM 755 C C . GLU A 1 93 ? 14.672 -3.714 40.756 1.00 45.97 93 GLU A C 1
ATOM 757 O O . GLU A 1 93 ? 15.775 -3.385 41.179 1.00 45.97 93 GLU A O 1
ATOM 762 N N . ASP A 1 94 ? 14.545 -4.257 39.538 1.00 42.12 94 ASP A N 1
ATOM 763 C CA . ASP A 1 94 ? 15.721 -4.744 38.780 1.00 42.12 94 ASP A CA 1
ATOM 764 C C . ASP A 1 94 ? 16.206 -3.848 37.623 1.00 42.12 94 ASP A C 1
ATOM 766 O O . ASP A 1 94 ? 17.006 -4.283 36.800 1.00 42.12 94 ASP A O 1
ATOM 770 N N . ASN A 1 95 ? 15.794 -2.576 37.552 1.00 42.41 95 ASN A N 1
ATOM 771 C CA . ASN A 1 95 ? 16.392 -1.615 36.605 1.00 42.41 95 ASN A CA 1
ATOM 772 C C . ASN A 1 95 ? 16.380 -0.155 37.095 1.00 42.41 95 ASN A C 1
ATOM 774 O O . ASN A 1 95 ? 16.119 0.767 36.325 1.00 42.41 95 ASN A O 1
ATOM 778 N N . CYS A 1 96 ? 16.692 0.090 38.371 1.00 38.41 96 CYS A N 1
ATOM 779 C CA . CYS A 1 96 ? 16.904 1.457 38.854 1.00 38.41 96 CYS A CA 1
ATOM 780 C C . CYS A 1 96 ? 18.208 1.590 39.643 1.00 38.41 96 CYS A C 1
ATOM 782 O O . CYS A 1 96 ? 18.227 1.804 40.852 1.00 38.41 96 CYS A O 1
ATOM 784 N N . HIS A 1 97 ? 19.326 1.519 38.922 1.00 39.16 97 HIS A N 1
ATOM 785 C CA . HIS A 1 97 ? 20.528 2.216 39.347 1.00 39.16 97 HIS A CA 1
ATOM 786 C C . HIS A 1 97 ? 20.724 3.453 38.466 1.00 39.16 97 HIS A C 1
ATOM 788 O O . HIS A 1 97 ? 21.140 3.371 37.317 1.00 39.16 97 HIS A O 1
ATOM 794 N N . HIS A 1 98 ? 20.475 4.605 39.094 1.00 41.00 98 HIS A N 1
ATOM 795 C CA . HIS A 1 98 ? 21.066 5.905 38.773 1.00 41.00 98 HIS A CA 1
ATOM 796 C C . HIS A 1 98 ? 20.467 6.716 37.609 1.00 41.00 98 HIS A C 1
ATOM 798 O O . HIS A 1 98 ? 21.153 7.029 36.646 1.00 41.00 98 HIS A O 1
ATOM 804 N N . PHE A 1 99 ? 19.237 7.214 37.771 1.00 39.72 99 PHE A N 1
ATOM 805 C CA . PHE A 1 99 ? 18.875 8.532 37.229 1.00 39.72 99 PHE A CA 1
ATOM 806 C C . PHE A 1 99 ? 17.950 9.279 38.201 1.00 39.72 99 PHE A C 1
ATOM 808 O O . PHE A 1 99 ? 16.750 9.038 38.275 1.00 39.72 99 PHE A O 1
ATOM 815 N N . GLN A 1 100 ? 18.518 10.217 38.961 1.00 44.31 100 GLN A N 1
ATOM 816 C CA . GLN A 1 100 ? 17.766 11.200 39.746 1.00 44.31 100 GLN A CA 1
ATOM 817 C C . GLN A 1 100 ? 17.054 12.178 38.789 1.00 44.31 100 GLN A C 1
ATOM 819 O O . GLN A 1 100 ? 17.609 13.216 38.455 1.00 44.31 100 GLN A O 1
ATOM 824 N N . THR A 1 101 ? 15.861 11.839 38.282 1.00 47.28 101 THR A N 1
ATOM 825 C CA . THR A 1 101 ? 15.019 12.745 37.451 1.00 47.28 101 THR A CA 1
ATOM 826 C C . THR A 1 101 ? 13.505 12.468 37.552 1.00 47.28 101 THR A C 1
ATOM 828 O O . THR A 1 101 ? 12.731 12.857 36.679 1.00 47.28 101 THR A O 1
ATOM 831 N N . GLU A 1 102 ? 13.024 11.835 38.627 1.00 47.53 102 GLU A N 1
ATOM 832 C CA . GLU A 1 102 ? 11.597 11.464 38.757 1.00 47.53 102 GLU A CA 1
ATOM 833 C C . GLU A 1 102 ? 10.633 12.667 38.885 1.00 47.53 102 GLU A C 1
ATOM 835 O O . GLU A 1 102 ? 9.468 12.578 38.491 1.00 47.53 102 GLU A O 1
ATOM 840 N N . GLY A 1 103 ? 11.113 13.831 39.343 1.00 46.50 103 GLY A N 1
ATOM 841 C CA . GLY A 1 103 ? 10.306 15.061 39.398 1.00 46.50 103 GLY A CA 1
ATOM 842 C C . GLY A 1 103 ? 10.056 15.716 38.031 1.00 46.50 103 GLY A C 1
ATOM 843 O O . GLY A 1 103 ? 9.044 16.388 37.834 1.00 46.50 103 GLY A O 1
ATOM 844 N N . THR A 1 104 ? 10.948 15.503 37.060 1.00 47.31 104 THR A N 1
ATOM 845 C CA . THR A 1 104 ? 10.888 16.188 35.759 1.00 47.31 104 THR A CA 1
ATOM 846 C C . THR A 1 104 ? 10.067 15.396 34.742 1.00 47.31 104 THR A C 1
ATOM 848 O O . THR A 1 104 ? 9.308 15.982 33.979 1.00 47.31 104 THR A O 1
ATOM 851 N N . ILE A 1 105 ? 10.151 14.061 34.747 1.00 50.91 105 ILE A N 1
ATOM 852 C CA . ILE A 1 105 ? 9.461 13.212 33.758 1.00 50.91 105 ILE A CA 1
ATOM 853 C C . ILE A 1 105 ? 7.945 13.179 33.994 1.00 50.91 105 ILE A C 1
ATOM 855 O O . ILE A 1 105 ? 7.180 13.274 33.039 1.00 50.91 105 ILE A O 1
ATOM 859 N N . SER A 1 106 ? 7.496 13.104 35.249 1.00 50.91 106 SER A N 1
ATOM 860 C CA . SER A 1 106 ? 6.064 13.141 35.590 1.00 50.91 106 SER A CA 1
ATOM 861 C C . SER A 1 106 ? 5.411 14.471 35.196 1.00 50.91 106 SER A C 1
ATOM 863 O O . SER A 1 106 ? 4.325 14.475 34.618 1.00 50.91 106 SER A O 1
ATOM 865 N N . THR A 1 107 ? 6.121 15.583 35.410 1.00 50.62 107 THR A N 1
ATOM 866 C CA . THR A 1 107 ? 5.707 16.927 34.975 1.00 50.62 107 THR A CA 1
ATOM 867 C C . THR A 1 107 ? 5.679 17.057 33.447 1.00 50.62 107 THR A C 1
ATOM 869 O O . THR A 1 107 ? 4.798 17.709 32.893 1.00 50.62 107 THR A O 1
ATOM 872 N N . ILE A 1 108 ? 6.608 16.411 32.733 1.00 54.00 108 ILE A N 1
ATOM 873 C CA . ILE A 1 108 ? 6.593 16.390 31.264 1.00 54.00 108 ILE A CA 1
ATOM 874 C C . ILE A 1 108 ? 5.405 15.564 30.753 1.00 54.00 108 ILE A C 1
ATOM 876 O O . ILE A 1 108 ? 4.709 16.014 29.850 1.00 54.00 108 ILE A O 1
ATOM 880 N N . ILE A 1 109 ? 5.120 14.392 31.327 1.00 58.06 109 ILE A N 1
ATOM 881 C CA . ILE A 1 109 ? 4.018 13.529 30.869 1.00 58.06 109 ILE A CA 1
ATOM 882 C C . ILE A 1 109 ? 2.652 14.200 31.078 1.00 58.06 109 ILE A C 1
ATOM 884 O O . ILE A 1 109 ? 1.810 14.118 30.185 1.00 58.06 109 ILE A O 1
ATOM 888 N N . SER A 1 110 ? 2.439 14.914 32.190 1.00 57.56 110 SER A N 1
ATOM 889 C CA . SER A 1 110 ? 1.185 15.653 32.400 1.00 57.56 110 SER A CA 1
ATOM 890 C C . SER A 1 110 ? 1.016 16.829 31.434 1.00 57.56 110 SER A C 1
ATOM 892 O O . SER A 1 110 ? -0.110 17.173 31.100 1.00 57.56 110 SER A O 1
ATOM 894 N N . SER A 1 111 ? 2.110 17.407 30.924 1.00 58.31 111 SER A N 1
ATOM 895 C CA . SER A 1 111 ? 2.043 18.502 29.945 1.00 58.31 111 SER A CA 1
ATOM 896 C C . SER A 1 111 ? 1.573 18.079 28.544 1.00 58.31 111 SER A C 1
ATOM 898 O O . SER A 1 111 ? 1.210 18.940 27.748 1.00 58.31 111 SER A O 1
ATOM 900 N N . TYR A 1 112 ? 1.565 16.774 28.237 1.00 62.53 112 TYR A N 1
ATOM 901 C CA . TYR A 1 112 ? 1.145 16.241 26.931 1.00 62.53 112 TYR A CA 1
ATOM 902 C C . TYR A 1 112 ? -0.287 15.695 26.902 1.00 62.53 112 TYR A C 1
ATOM 904 O O . TYR A 1 112 ? -0.766 15.327 25.828 1.00 62.53 112 TYR A O 1
ATOM 912 N N . TYR A 1 113 ? -0.959 15.610 28.050 1.00 76.38 113 TYR A N 1
ATOM 913 C CA . TYR A 1 113 ? -2.336 15.139 28.131 1.00 76.38 113 TYR A CA 1
ATOM 914 C C . TYR A 1 113 ? -3.269 16.339 28.293 1.00 76.38 113 TYR A C 1
ATOM 916 O O . TYR A 1 113 ? -3.269 17.005 29.324 1.00 76.38 113 TYR A O 1
ATOM 924 N N . ASP A 1 114 ? -4.023 16.636 27.238 1.00 82.00 114 ASP A N 1
ATOM 925 C CA . ASP A 1 114 ? -5.108 17.610 27.277 1.00 82.00 114 ASP A CA 1
ATOM 926 C C . ASP A 1 114 ? -6.424 16.856 27.475 1.00 82.00 114 ASP A C 1
ATOM 928 O O . ASP A 1 114 ? -6.873 16.144 26.573 1.00 82.00 114 ASP A O 1
ATOM 932 N N . ASP A 1 115 ? -7.043 17.019 28.647 1.00 82.25 115 ASP A N 1
ATOM 933 C CA . ASP A 1 115 ? -8.322 16.394 29.006 1.00 82.25 115 ASP A CA 1
ATOM 934 C C . ASP A 1 115 ? -9.436 16.712 27.989 1.00 82.25 115 ASP A C 1
ATOM 936 O O . ASP A 1 115 ? -10.388 15.945 27.848 1.00 82.25 115 ASP A O 1
ATOM 940 N N . GLN A 1 116 ? -9.323 17.813 27.232 1.00 84.25 116 GLN A N 1
ATOM 941 C CA . GLN A 1 116 ? -10.285 18.168 26.180 1.00 84.25 116 GLN A CA 1
ATOM 942 C C . GLN A 1 116 ? -10.257 17.202 24.987 1.00 84.25 116 GLN A C 1
ATOM 944 O O . GLN A 1 116 ? -11.206 17.165 24.203 1.00 84.25 116 GLN A O 1
ATOM 949 N N . CYS A 1 117 ? -9.183 16.421 24.839 1.00 84.81 117 CYS A N 1
ATOM 950 C CA . CYS A 1 117 ? -9.056 15.386 23.817 1.00 84.81 117 CYS A CA 1
ATOM 951 C C . CYS A 1 117 ? -9.611 14.023 24.265 1.00 84.81 117 CYS A C 1
ATOM 953 O O . CYS A 1 117 ? -9.615 13.083 23.465 1.00 84.81 117 CYS A O 1
ATOM 955 N N . GLU A 1 118 ? -10.063 13.888 25.515 1.00 89.12 118 GLU A N 1
ATOM 956 C CA . GLU A 1 118 ? -10.629 12.637 26.014 1.00 89.12 118 GLU A CA 1
ATOM 957 C C . GLU A 1 118 ? -12.002 12.378 25.377 1.00 89.12 118 GLU A C 1
ATOM 959 O O . GLU A 1 118 ? -12.876 13.245 25.322 1.00 89.12 118 GLU A O 1
ATOM 964 N N . PHE A 1 119 ? -12.205 11.154 24.889 1.00 91.31 119 PHE A N 1
ATOM 965 C CA . PHE A 1 119 ? -13.448 10.740 24.247 1.00 91.31 119 PHE A CA 1
ATOM 966 C C . PHE A 1 119 ? -14.025 9.509 24.940 1.00 91.31 119 PHE A C 1
ATOM 968 O O . PHE A 1 119 ? -13.335 8.518 25.183 1.00 91.31 119 PHE A O 1
ATOM 975 N N . SER A 1 120 ? -15.323 9.564 25.229 1.00 91.88 120 SER A N 1
ATOM 976 C CA . SER A 1 120 ? -16.030 8.510 25.950 1.00 91.88 120 SER A CA 1
ATOM 977 C C . SER A 1 120 ? -16.083 7.211 25.125 1.00 91.88 120 SER A C 1
ATOM 979 O O . SER A 1 120 ? -16.499 7.185 23.963 1.00 91.88 120 SER A O 1
ATOM 981 N N . ARG A 1 121 ? -15.617 6.104 25.721 1.00 92.31 121 ARG A N 1
ATOM 982 C CA . ARG A 1 121 ? -15.433 4.822 25.014 1.00 92.31 121 ARG A CA 1
ATOM 983 C C . ARG A 1 121 ? -16.754 4.174 24.624 1.00 92.31 121 ARG A C 1
ATOM 985 O O . ARG A 1 121 ? -16.813 3.498 23.605 1.00 92.31 121 ARG A O 1
ATOM 992 N N . GLU A 1 122 ? -17.811 4.387 25.399 1.00 93.06 122 GLU A N 1
ATOM 993 C CA . GLU A 1 122 ? -19.160 3.910 25.091 1.00 93.06 122 GLU A CA 1
ATOM 994 C C . GLU A 1 122 ? -19.732 4.526 23.805 1.00 93.06 122 GLU A C 1
ATOM 996 O O . GLU A 1 122 ? -20.592 3.921 23.166 1.00 93.06 122 GLU A O 1
ATOM 1001 N N . ASN A 1 123 ? -19.208 5.679 23.377 1.00 92.00 123 ASN A N 1
ATOM 1002 C CA . ASN A 1 123 ? -19.565 6.322 22.114 1.00 92.00 123 ASN A CA 1
ATOM 1003 C C . ASN A 1 123 ? -18.650 5.922 20.943 1.00 92.00 123 ASN A C 1
ATOM 1005 O O . ASN A 1 123 ? -18.787 6.468 19.844 1.00 92.00 123 ASN A O 1
ATOM 1009 N N . LEU A 1 124 ? -17.729 4.974 21.154 1.00 94.75 124 LEU A N 1
ATOM 1010 C CA . LEU A 1 124 ? -16.786 4.480 20.155 1.00 94.75 124 LEU A CA 1
ATOM 1011 C C . LEU A 1 124 ? -17.049 3.003 19.839 1.00 94.75 124 LEU A C 1
ATOM 1013 O O . LEU A 1 124 ? -16.769 2.113 20.639 1.00 94.75 124 LEU A O 1
ATOM 1017 N N . ALA A 1 125 ? -17.519 2.721 18.628 1.00 92.81 125 ALA A N 1
ATOM 1018 C CA . ALA A 1 125 ? -17.620 1.358 18.124 1.00 92.81 125 ALA A CA 1
ATOM 1019 C C . ALA A 1 125 ? -16.353 0.989 17.340 1.00 92.81 125 ALA A C 1
ATOM 1021 O O . ALA A 1 125 ? -16.029 1.617 16.329 1.00 92.81 125 ALA A O 1
ATOM 1022 N N . VAL A 1 126 ? -15.639 -0.045 17.790 1.00 92.75 126 VAL A N 1
ATOM 1023 C CA . VAL A 1 126 ? -14.461 -0.578 17.089 1.00 92.75 126 VAL A CA 1
ATOM 1024 C C . VAL A 1 126 ? -14.918 -1.516 15.973 1.00 92.75 126 VAL A C 1
ATOM 1026 O O . VAL A 1 126 ? -15.680 -2.452 16.205 1.00 92.75 126 VAL A O 1
ATOM 1029 N N . GLY A 1 127 ? -14.459 -1.252 14.756 1.00 89.62 127 GLY A N 1
ATOM 1030 C CA . GLY A 1 127 ? -14.735 -2.042 13.564 1.00 89.62 127 GLY A CA 1
ATOM 1031 C C . GLY A 1 127 ? -13.572 -2.959 13.188 1.00 89.62 127 GLY A C 1
ATOM 1032 O O . GLY A 1 127 ? -12.892 -3.537 14.037 1.00 89.62 127 GLY A O 1
ATOM 1033 N N . HIS A 1 128 ? -13.359 -3.131 11.883 1.00 89.81 128 HIS A N 1
ATOM 1034 C CA . HIS A 1 128 ? -12.355 -4.060 11.378 1.00 89.81 128 HIS A CA 1
ATOM 1035 C C . HIS A 1 128 ? -10.938 -3.480 11.439 1.00 89.81 128 HIS A C 1
ATOM 1037 O O . HIS A 1 128 ? -10.719 -2.270 11.412 1.00 89.81 128 HIS A O 1
ATOM 1043 N N . LEU A 1 129 ? -9.955 -4.373 11.508 1.00 94.12 129 LEU A N 1
ATOM 1044 C CA . LEU A 1 129 ? -8.546 -4.013 11.511 1.00 94.12 129 LEU A CA 1
ATOM 1045 C C . LEU A 1 129 ? -8.115 -3.476 10.138 1.00 94.12 129 LEU A C 1
ATOM 1047 O O . LEU A 1 129 ? -8.246 -4.182 9.141 1.00 94.12 129 LEU A O 1
ATOM 1051 N N . ILE A 1 130 ? -7.520 -2.284 10.114 1.00 94.75 130 ILE A N 1
ATOM 1052 C CA . ILE A 1 130 ? -7.007 -1.645 8.894 1.00 94.75 130 ILE A CA 1
ATOM 1053 C C . ILE A 1 130 ? -5.479 -1.691 8.778 1.00 94.75 130 ILE A C 1
ATOM 1055 O O . ILE A 1 130 ? -4.952 -1.608 7.672 1.00 94.75 130 ILE A O 1
ATOM 1059 N N . GLY A 1 131 ? -4.744 -1.862 9.883 1.00 92.88 131 GLY A N 1
ATOM 1060 C CA . GLY A 1 131 ? -3.282 -1.934 9.840 1.00 92.88 131 GLY A CA 1
ATOM 1061 C C . GLY A 1 131 ? -2.644 -2.541 11.087 1.00 92.88 131 GLY A C 1
ATOM 1062 O O . GLY A 1 131 ? -3.197 -2.478 12.181 1.00 92.88 131 GLY A O 1
ATOM 1063 N N . LYS A 1 132 ? -1.454 -3.126 10.922 1.00 95.56 132 LYS A N 1
ATOM 1064 C CA . LYS A 1 132 ? -0.592 -3.609 12.014 1.00 95.56 132 LYS A CA 1
ATOM 1065 C C . LYS A 1 132 ? 0.798 -3.010 11.845 1.00 95.56 132 LYS A C 1
ATOM 1067 O O . LYS A 1 132 ? 1.348 -3.073 10.748 1.00 95.56 132 LYS A O 1
ATOM 1072 N N . GLY A 1 133 ? 1.362 -2.457 12.910 1.00 87.06 133 GLY A N 1
ATOM 1073 C CA . GLY A 1 133 ? 2.709 -1.893 12.922 1.00 87.06 133 GLY A CA 1
ATOM 1074 C C . GLY A 1 133 ? 3.516 -2.358 14.130 1.00 87.06 133 GLY A C 1
ATOM 1075 O O . GLY A 1 133 ? 3.011 -3.061 15.001 1.00 87.06 133 GLY A O 1
ATOM 1076 N N . ALA A 1 134 ? 4.777 -1.924 14.203 1.00 90.19 134 ALA A N 1
ATOM 1077 C CA . ALA A 1 134 ? 5.672 -2.244 15.322 1.00 90.19 134 ALA A CA 1
ATOM 1078 C C . ALA A 1 134 ? 5.151 -1.747 16.684 1.00 90.19 134 ALA A C 1
ATOM 1080 O O . ALA A 1 134 ? 5.528 -2.277 17.722 1.00 90.19 134 ALA A O 1
ATOM 1081 N N . PHE A 1 135 ? 4.273 -0.744 16.667 1.00 88.44 135 PHE A N 1
ATOM 1082 C CA . PHE A 1 135 ? 3.743 -0.068 17.851 1.00 88.44 135 PHE A CA 1
ATOM 1083 C C . PHE A 1 135 ? 2.244 -0.321 18.056 1.00 88.44 135 PHE A C 1
ATOM 1085 O O . PHE A 1 135 ? 1.565 0.514 18.647 1.00 88.44 135 PHE A O 1
ATOM 1092 N N . GLY A 1 136 ? 1.724 -1.424 17.505 1.00 94.00 136 GLY A N 1
ATOM 1093 C CA . GLY A 1 136 ? 0.358 -1.880 17.749 1.00 94.00 136 GLY A CA 1
ATOM 1094 C C . GLY A 1 136 ? -0.521 -1.970 16.502 1.00 94.00 136 GLY A C 1
ATOM 1095 O O . GLY A 1 136 ? -0.054 -2.204 15.382 1.00 94.00 136 GLY A O 1
ATOM 1096 N N . PHE A 1 137 ? -1.823 -1.821 16.709 1.00 95.75 137 PHE A N 1
ATOM 1097 C CA . PHE A 1 137 ? -2.873 -2.086 15.731 1.00 95.75 137 PHE A CA 1
ATOM 1098 C C . PHE A 1 137 ? -3.638 -0.810 15.405 1.00 95.75 137 PHE A C 1
ATOM 1100 O O . PHE A 1 137 ? -3.779 0.080 16.240 1.00 95.75 137 PHE A O 1
ATOM 1107 N N . VAL A 1 138 ? -4.154 -0.730 14.183 1.00 95.25 138 VAL A N 1
ATOM 1108 C CA . VAL A 1 138 ? -5.063 0.333 13.767 1.00 95.25 138 VAL A CA 1
ATOM 1109 C C . VAL A 1 138 ? -6.351 -0.303 13.271 1.00 95.25 138 VAL A C 1
ATOM 1111 O O . VAL A 1 138 ? -6.318 -1.148 12.375 1.00 95.25 138 VAL A O 1
ATOM 1114 N N . TYR A 1 139 ? -7.478 0.110 13.839 1.00 96.06 139 TYR A N 1
ATOM 1115 C CA . TYR A 1 139 ? -8.820 -0.327 13.462 1.00 96.06 139 TYR A CA 1
ATOM 1116 C C . TYR A 1 139 ? -9.585 0.822 12.815 1.00 96.06 139 TYR A C 1
ATOM 1118 O O . TYR A 1 139 ? -9.410 1.979 13.193 1.00 96.06 139 TYR A O 1
ATOM 1126 N N . GLN A 1 140 ? -10.465 0.514 11.870 1.00 93.62 140 GLN A N 1
ATOM 1127 C CA . GLN A 1 140 ? -11.554 1.423 11.537 1.00 93.62 140 GLN A CA 1
ATOM 1128 C C . GLN A 1 140 ? -12.546 1.412 12.700 1.00 93.62 140 GLN A C 1
ATOM 1130 O O . GLN A 1 140 ? -12.827 0.355 13.257 1.00 93.62 140 GLN A O 1
ATOM 1135 N N . GLY A 1 141 ? -13.101 2.563 13.051 1.00 94.31 141 GLY A N 1
ATOM 1136 C CA . GLY A 1 141 ? -14.152 2.680 14.048 1.00 94.31 141 GLY A CA 1
ATOM 1137 C C . GLY A 1 141 ? -15.195 3.714 13.670 1.00 94.31 141 GLY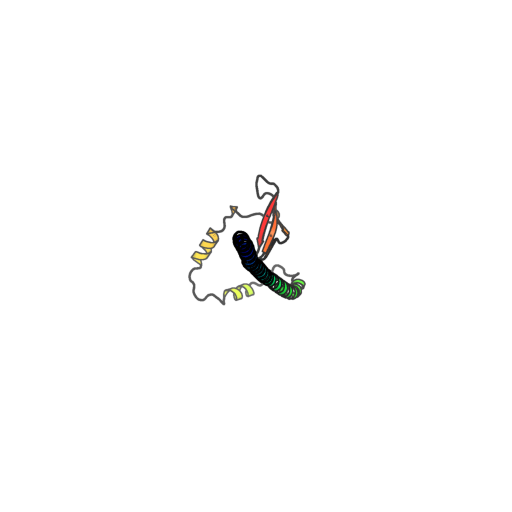 A C 1
ATOM 1138 O O . GLY A 1 141 ? -15.071 4.430 12.674 1.00 94.31 141 GLY A O 1
ATOM 1139 N N . VAL A 1 142 ? -16.232 3.780 14.489 1.00 94.56 142 VAL A N 1
ATOM 1140 C CA . VAL A 1 142 ? -17.323 4.736 14.367 1.00 94.56 142 VAL A CA 1
ATOM 1141 C C . VAL A 1 142 ? -17.456 5.467 15.695 1.00 94.56 142 VAL A C 1
ATOM 1143 O O . VAL A 1 142 ? -17.672 4.835 16.726 1.00 94.56 142 VAL A O 1
ATOM 1146 N N . ALA A 1 143 ? -17.318 6.789 15.664 1.00 94.00 143 ALA A N 1
ATOM 1147 C CA . ALA A 1 143 ? -17.461 7.657 16.822 1.00 94.00 143 ALA A CA 1
ATOM 1148 C C . ALA A 1 143 ? -18.782 8.430 16.730 1.00 94.00 143 ALA A C 1
ATOM 1150 O O . ALA A 1 143 ? -19.070 9.084 15.724 1.00 94.00 143 ALA A O 1
ATOM 1151 N N . MET A 1 144 ? -19.600 8.341 17.775 1.00 93.00 144 MET A N 1
ATOM 1152 C CA . MET A 1 144 ? -20.881 9.043 17.869 1.00 93.00 144 MET A CA 1
ATOM 1153 C C . MET A 1 144 ? -20.700 10.360 18.620 1.00 93.00 144 MET A C 1
ATOM 1155 O O . MET A 1 144 ? -20.113 10.382 19.695 1.00 93.00 144 MET A O 1
ATOM 1159 N N . GLY A 1 145 ? -21.197 11.463 18.056 1.00 87.75 145 GLY A N 1
ATOM 1160 C CA . GLY A 1 145 ? -21.083 12.783 18.690 1.00 87.75 145 GLY A CA 1
ATOM 1161 C C . GLY A 1 145 ? -19.659 13.355 18.741 1.00 87.75 145 GLY A C 1
ATOM 1162 O O . GLY A 1 145 ? -19.417 14.296 19.487 1.00 87.75 145 GLY A O 1
ATOM 1163 N N . PHE A 1 146 ? -18.728 12.814 17.947 1.00 85.62 146 PHE A N 1
ATOM 1164 C CA . PHE A 1 146 ? -17.355 13.324 17.840 1.00 85.62 146 PHE A CA 1
ATOM 1165 C C . PHE A 1 146 ? -17.292 14.718 17.197 1.00 85.62 146 PHE A C 1
ATOM 1167 O O . PHE A 1 146 ? -16.467 15.547 17.568 1.00 85.62 146 PHE A O 1
ATOM 1174 N N . ASN A 1 147 ? -18.183 14.994 16.243 1.00 81.44 147 ASN A N 1
ATOM 1175 C CA . ASN A 1 147 ? -18.288 16.280 15.567 1.00 81.44 147 ASN A CA 1
ATOM 1176 C C . ASN A 1 147 ? -19.703 16.838 15.760 1.00 81.44 147 ASN A C 1
ATOM 1178 O O . ASN A 1 147 ? -20.687 16.157 15.498 1.00 81.44 147 ASN A O 1
ATOM 1182 N N . SER A 1 148 ? -19.828 18.102 16.166 1.00 77.75 148 SER A N 1
ATOM 1183 C CA . SER A 1 148 ? -21.134 18.748 16.375 1.00 77.75 148 SER A CA 1
ATOM 1184 C C . SER A 1 148 ? -21.993 18.823 15.108 1.00 77.75 148 SER A C 1
ATOM 1186 O O . SER A 1 148 ? -23.214 18.944 15.195 1.00 77.75 148 SER A O 1
ATOM 1188 N N . LYS A 1 149 ? -21.370 18.731 13.927 1.00 81.31 149 LYS A N 1
ATOM 1189 C CA . LYS A 1 149 ? -22.056 18.723 12.627 1.00 81.31 149 LYS A CA 1
ATOM 1190 C C . LYS A 1 149 ? -22.482 17.327 12.175 1.00 81.31 149 LYS A C 1
ATOM 1192 O O . LYS A 1 149 ? -23.425 17.209 11.398 1.00 81.31 149 LYS A O 1
ATOM 1197 N N . GLU A 1 150 ? -21.800 16.283 12.639 1.00 79.56 150 GLU A N 1
ATOM 1198 C CA . GLU A 1 150 ? -22.017 14.906 12.198 1.00 79.56 150 GLU A CA 1
ATOM 1199 C C . GLU A 1 150 ? -22.378 14.023 13.387 1.00 79.56 150 GLU A C 1
ATOM 1201 O O . GLU A 1 150 ? -21.578 13.785 14.287 1.00 79.56 150 GLU A O 1
ATOM 1206 N N . LYS A 1 151 ? -23.588 13.458 13.366 1.00 83.31 151 LYS A N 1
ATOM 1207 C CA . LYS A 1 151 ? -24.040 12.545 14.426 1.00 83.31 151 LYS A CA 1
ATOM 1208 C C . LYS A 1 151 ? -23.128 11.315 14.563 1.00 83.31 151 LYS A C 1
ATOM 1210 O O . LYS A 1 151 ? -23.010 10.754 15.651 1.00 83.31 151 LYS A O 1
ATOM 1215 N N . VAL A 1 152 ? -22.515 10.896 13.456 1.00 90.75 152 VAL A N 1
ATOM 1216 C CA . VAL A 1 152 ? -21.681 9.702 13.342 1.00 90.75 152 VAL A CA 1
ATOM 1217 C C . VAL A 1 152 ? -20.490 10.021 12.445 1.00 90.75 152 VAL A C 1
ATOM 1219 O O . VAL A 1 152 ? -20.686 10.428 11.303 1.00 90.75 152 VAL A O 1
ATOM 1222 N N . THR A 1 153 ? -19.277 9.779 12.935 1.00 93.69 153 THR A N 1
ATOM 1223 C CA . THR A 1 153 ? -18.030 10.008 12.196 1.00 93.69 153 THR A CA 1
ATOM 1224 C C . THR A 1 153 ? -17.229 8.710 12.123 1.00 93.69 153 THR A C 1
ATOM 1226 O O . THR A 1 153 ? -17.074 7.998 13.115 1.00 93.69 153 THR A O 1
ATOM 1229 N N . THR A 1 154 ? -16.715 8.380 10.937 1.00 94.12 154 THR A N 1
ATOM 1230 C CA . THR A 1 154 ? -15.797 7.242 10.769 1.00 94.12 154 THR A CA 1
ATOM 1231 C C . THR A 1 154 ? -14.387 7.671 11.157 1.00 94.12 154 THR A C 1
ATOM 1233 O O . THR A 1 154 ? -13.902 8.692 10.678 1.00 94.12 154 THR A O 1
ATOM 1236 N N . VAL A 1 155 ? -13.724 6.889 12.006 1.00 95.06 155 VAL A N 1
ATOM 1237 C CA . VAL A 1 155 ? -12.415 7.222 12.588 1.00 95.06 155 VAL A CA 1
ATOM 1238 C C . VAL A 1 155 ? -11.426 6.062 12.462 1.00 95.06 155 VAL A C 1
ATOM 1240 O O . VAL A 1 155 ? -11.815 4.919 12.216 1.00 95.06 155 VAL A O 1
ATOM 1243 N N . ALA A 1 156 ? -10.139 6.352 12.654 1.00 97.00 156 ALA A N 1
ATOM 1244 C CA . ALA A 1 156 ? -9.095 5.347 12.830 1.00 97.00 156 ALA A CA 1
ATOM 1245 C C . ALA A 1 156 ? -8.685 5.284 14.309 1.00 97.00 156 ALA A C 1
ATOM 1247 O O . ALA A 1 156 ? -8.384 6.308 14.916 1.00 97.00 156 ALA A O 1
ATOM 1248 N N . ILE A 1 157 ? -8.659 4.083 14.883 1.00 95.88 157 ILE A N 1
ATOM 1249 C CA . ILE A 1 157 ? -8.362 3.837 16.297 1.00 95.88 157 ILE A CA 1
ATOM 1250 C C . ILE A 1 157 ? -7.013 3.130 16.385 1.00 95.88 157 ILE A C 1
ATOM 1252 O O . ILE A 1 157 ? -6.890 1.995 15.926 1.00 95.88 157 ILE A O 1
ATOM 1256 N N . LYS A 1 158 ? -6.009 3.785 16.975 1.00 96.56 158 LYS A N 1
ATOM 1257 C CA . LYS A 1 158 ? -4.689 3.193 17.230 1.00 96.56 158 LYS A CA 1
ATOM 1258 C C . LYS A 1 158 ? -4.649 2.607 18.640 1.00 96.56 158 LYS A C 1
ATOM 1260 O O . LYS A 1 158 ? -4.911 3.318 19.604 1.00 96.56 158 LYS A O 1
ATOM 1265 N N . THR A 1 159 ? -4.296 1.334 18.761 1.00 93.31 159 THR A N 1
ATOM 1266 C CA . THR A 1 159 ? -4.155 0.632 20.044 1.00 93.31 159 THR A CA 1
ATOM 1267 C C . THR A 1 159 ? -2.765 0.018 20.146 1.00 93.31 159 THR A C 1
ATOM 1269 O O . THR A 1 159 ? -2.207 -0.384 19.124 1.00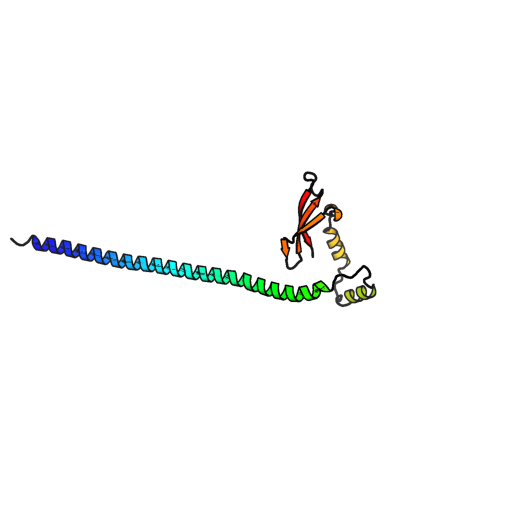 93.31 159 THR A O 1
ATOM 1272 N N . VAL A 1 160 ? -2.223 -0.069 21.360 1.00 87.88 160 VAL A N 1
ATOM 1273 C CA . VAL A 1 160 ? -0.977 -0.797 21.661 1.00 87.88 160 VAL A CA 1
ATOM 1274 C C . VAL A 1 160 ? -1.261 -2.240 22.046 1.00 87.88 160 VAL A C 1
ATOM 1276 O O . VAL A 1 160 ? -2.320 -2.476 22.671 1.00 87.88 160 VAL A O 1
#

Organism: NCBI:txid392033

pLDDT: mean 71.32, std 21.43, range [35.75, 97.88]

Radius of gyration: 38.29 Å; chains: 1; bounding box: 54×41×128 Å